Protein AF-A0A7J4P398-F1 (afdb_monomer)

Solvent-accessible surface area (backbone atoms only — not comparable to full-atom values): 5379 Å² total; per-residue (Å²): 135,83,78,81,73,51,69,67,60,55,50,51,51,51,51,52,52,52,51,51,51,52,52,51,51,50,52,52,51,59,59,51,53,48,72,64,87,62,83,55,66,87,77,48,58,49,69,52,63,65,79,94,44,78,45,70,56,55,84,30,72,66,57,33,54,50,50,47,52,52,52,51,53,50,50,52,52,51,53,52,44,41,75,72,67,55,75,80,131

Mean predicted aligned error: 12.36 Å

Structure (mmCIF, N/CA/C/O backbone):
data_AF-A0A7J4P398-F1
#
_entry.id   AF-A0A7J4P398-F1
#
loop_
_atom_site.group_PDB
_atom_site.id
_atom_site.type_symbol
_atom_site.label_atom_id
_atom_site.label_alt_id
_atom_site.label_comp_id
_atom_site.label_asym_id
_atom_site.label_entity_id
_atom_site.label_seq_id
_atom_site.pdbx_PDB_ins_code
_atom_site.Cartn_x
_atom_site.Cartn_y
_atom_site.Cartn_z
_atom_site.occupancy
_atom_site.B_iso_or_equiv
_atom_site.auth_seq_id
_atom_site.auth_comp_id
_atom_site.auth_asym_id
_atom_site.auth_atom_id
_atom_site.pdbx_PDB_model_num
ATOM 1 N N . MET A 1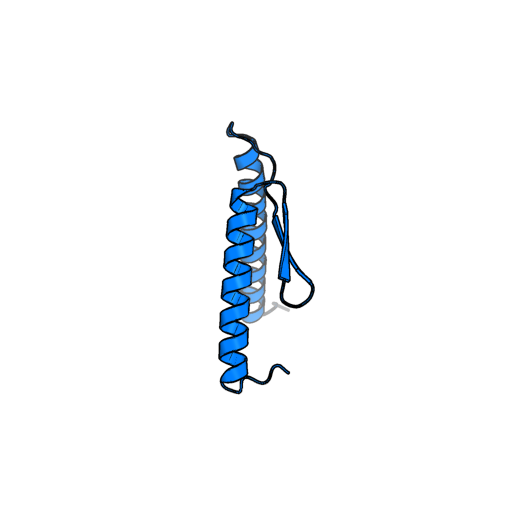 1 ? 36.535 -11.594 28.887 1.00 41.50 1 MET A N 1
ATOM 2 C CA . MET A 1 1 ? 36.065 -11.390 27.500 1.00 41.50 1 MET A CA 1
ATOM 3 C C . MET A 1 1 ? 35.191 -10.148 27.474 1.00 41.50 1 MET A C 1
ATOM 5 O O . MET A 1 1 ? 34.014 -10.232 27.799 1.00 41.50 1 MET A O 1
ATOM 9 N N . VAL A 1 2 ? 35.776 -8.985 27.181 1.00 53.12 2 VAL A N 1
ATOM 10 C CA . VAL A 1 2 ? 34.994 -7.769 26.925 1.00 53.12 2 VAL A CA 1
ATOM 11 C C . VAL A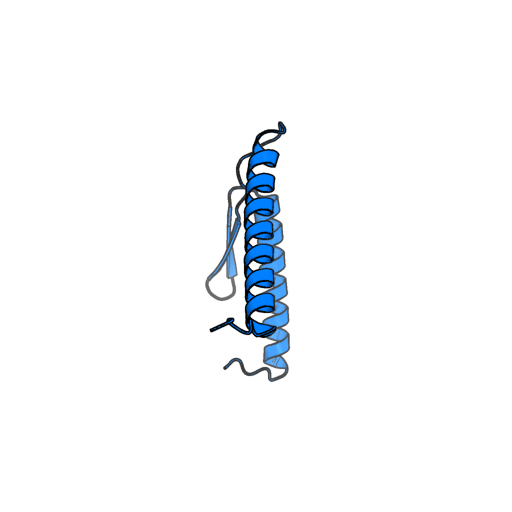 1 2 ? 34.443 -7.908 25.509 1.00 53.12 2 VAL A C 1
ATOM 13 O O . VAL A 1 2 ? 35.191 -8.174 24.572 1.00 53.12 2 VAL A O 1
ATOM 16 N N . LYS A 1 3 ? 33.118 -7.874 25.380 1.00 60.25 3 LYS A N 1
ATOM 17 C CA . LYS A 1 3 ? 32.416 -8.025 24.107 1.00 60.25 3 LYS A CA 1
ATOM 18 C C . LYS A 1 3 ? 32.581 -6.707 23.355 1.00 60.25 3 LYS A C 1
ATOM 20 O O . LYS A 1 3 ? 31.846 -5.769 23.642 1.00 60.25 3 LYS A O 1
ATOM 25 N N . GLU A 1 4 ? 33.554 -6.633 22.448 1.00 64.75 4 GLU A N 1
ATOM 26 C CA . GLU A 1 4 ? 33.658 -5.534 21.481 1.00 64.75 4 GLU A CA 1
ATOM 27 C C . GLU A 1 4 ? 32.335 -5.473 20.716 1.00 64.75 4 GLU A C 1
ATOM 29 O O . GLU A 1 4 ? 32.022 -6.319 19.871 1.00 64.75 4 GLU A O 1
ATOM 34 N N . MET A 1 5 ? 31.477 -4.538 21.114 1.00 66.06 5 MET A N 1
ATOM 35 C CA . MET A 1 5 ? 30.154 -4.398 20.539 1.00 66.06 5 MET A CA 1
ATOM 36 C C . MET A 1 5 ? 30.359 -3.740 19.180 1.00 66.06 5 MET A C 1
ATOM 38 O O . MET A 1 5 ? 30.573 -2.535 19.094 1.00 66.06 5 MET A O 1
ATOM 42 N N . SER A 1 6 ? 30.371 -4.554 18.120 1.00 83.44 6 SER A N 1
ATOM 43 C CA . SER A 1 6 ? 30.492 -4.060 16.748 1.00 83.44 6 SER A CA 1
ATOM 44 C C . SER A 1 6 ? 29.499 -2.916 16.538 1.00 83.44 6 SER A C 1
ATOM 46 O O . SER A 1 6 ? 28.321 -3.063 16.875 1.00 83.44 6 SER A O 1
ATOM 48 N N . LEU A 1 7 ? 29.957 -1.791 15.975 1.00 85.50 7 LEU A N 1
ATOM 49 C CA . LEU A 1 7 ? 29.109 -0.633 15.657 1.00 85.50 7 LEU A CA 1
ATOM 50 C C . LEU A 1 7 ? 27.838 -1.038 14.894 1.00 85.50 7 LEU A C 1
ATOM 52 O O . LEU A 1 7 ? 26.784 -0.433 15.076 1.00 85.50 7 LEU A O 1
ATOM 56 N N . VAL A 1 8 ? 27.915 -2.109 14.101 1.00 87.75 8 VAL A N 1
ATOM 57 C CA . VAL A 1 8 ? 26.774 -2.697 13.390 1.00 87.75 8 VAL A CA 1
ATOM 58 C C . VAL A 1 8 ? 25.691 -3.188 14.360 1.00 87.75 8 VAL A C 1
ATOM 60 O O . VAL A 1 8 ? 24.512 -2.918 14.153 1.00 87.75 8 VAL A O 1
ATOM 63 N N . SER A 1 9 ? 26.070 -3.855 15.454 1.00 88.12 9 SER A N 1
ATOM 64 C CA . SER A 1 9 ? 25.130 -4.337 16.475 1.00 88.12 9 SER A CA 1
ATOM 65 C C . SER A 1 9 ? 24.432 -3.188 17.202 1.00 88.12 9 SER A C 1
ATOM 67 O O . SER A 1 9 ? 23.249 -3.298 17.518 1.00 88.12 9 SER A O 1
ATOM 69 N N . ILE A 1 10 ? 25.149 -2.090 17.457 1.00 91.50 10 ILE A N 1
ATOM 70 C CA . ILE A 1 10 ? 24.577 -0.881 18.064 1.00 91.50 10 ILE A CA 1
ATOM 71 C C . ILE A 1 10 ? 23.605 -0.220 17.078 1.00 91.50 10 ILE A C 1
ATOM 73 O O . ILE A 1 10 ? 22.488 0.119 17.459 1.00 91.50 10 ILE A O 1
ATOM 77 N N . GLY A 1 11 ? 23.978 -0.114 15.799 1.00 92.00 11 GLY A N 1
ATOM 78 C CA . GLY A 1 11 ? 23.109 0.423 14.750 1.00 92.00 11 GLY A CA 1
ATOM 79 C C . GLY A 1 11 ? 21.794 -0.349 14.605 1.00 92.00 11 GLY A C 1
ATOM 80 O O . GLY A 1 11 ? 20.727 0.261 14.558 1.00 92.00 11 GLY A O 1
ATOM 81 N N . ILE A 1 12 ? 21.844 -1.685 14.621 1.00 94.25 12 ILE A N 1
ATOM 82 C CA . ILE A 1 12 ? 20.637 -2.528 14.581 1.00 94.25 12 ILE A CA 1
ATOM 83 C C . ILE A 1 12 ? 19.749 -2.264 15.802 1.00 94.25 12 ILE A C 1
ATOM 85 O O . ILE A 1 12 ? 18.541 -2.086 15.648 1.00 94.25 12 ILE A O 1
ATOM 89 N N . ALA A 1 13 ? 20.328 -2.187 17.005 1.00 94.56 13 ALA A N 1
ATOM 90 C CA . ALA A 1 13 ? 19.564 -1.900 18.217 1.00 94.56 13 ALA A CA 1
ATOM 91 C C . ALA A 1 13 ? 18.847 -0.539 18.136 1.00 94.56 13 ALA A C 1
ATOM 93 O O . ALA A 1 13 ? 17.670 -0.446 18.482 1.00 94.56 13 ALA A O 1
ATOM 94 N N . VAL A 1 14 ? 19.514 0.493 17.608 1.00 96.25 14 VAL A N 1
ATOM 95 C CA . VAL A 1 14 ? 18.920 1.825 17.401 1.00 96.25 14 VAL A CA 1
ATOM 96 C C . VAL A 1 14 ? 17.758 1.775 16.406 1.00 96.25 14 VAL A C 1
ATOM 98 O O . VAL A 1 14 ? 16.710 2.361 16.676 1.00 96.25 14 VAL A O 1
ATOM 101 N N . ILE A 1 15 ? 17.895 1.045 15.294 1.00 97.12 15 ILE A N 1
ATOM 102 C CA . ILE A 1 15 ? 16.814 0.877 14.307 1.00 97.12 15 ILE A CA 1
ATOM 103 C C . ILE A 1 15 ? 15.601 0.196 14.943 1.00 97.12 15 ILE A C 1
AT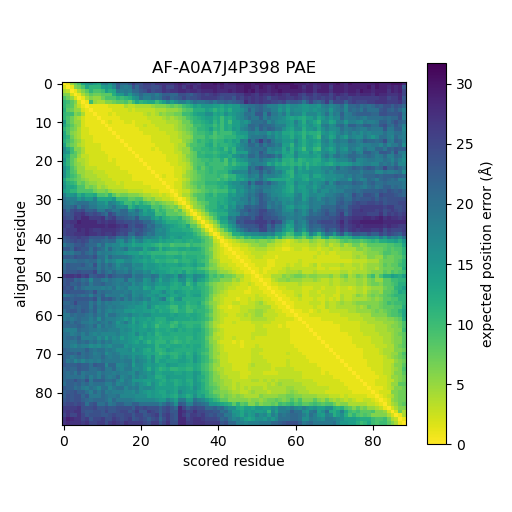OM 105 O O . ILE A 1 15 ? 14.476 0.659 14.765 1.00 97.12 15 ILE A O 1
ATOM 109 N N . VAL A 1 16 ? 15.815 -0.876 15.710 1.00 97.06 16 VAL A N 1
ATOM 110 C CA . VAL A 1 16 ? 14.730 -1.618 16.370 1.00 97.06 16 VAL A CA 1
ATOM 111 C C . VAL A 1 16 ? 13.999 -0.737 17.384 1.00 97.06 16 VAL A C 1
ATOM 113 O O . VAL A 1 16 ? 12.769 -0.714 17.397 1.00 97.06 16 VAL A O 1
ATOM 116 N N . ILE A 1 17 ? 14.732 0.031 18.193 1.00 97.19 17 ILE A N 1
ATOM 117 C CA . ILE A 1 17 ? 14.144 0.970 19.159 1.00 97.19 17 ILE A CA 1
ATOM 118 C C . ILE A 1 17 ? 13.368 2.076 18.433 1.00 97.19 17 ILE A C 1
ATOM 120 O O . ILE A 1 17 ? 12.238 2.384 18.811 1.00 97.19 17 ILE A O 1
ATOM 124 N N . GLY A 1 18 ? 13.936 2.645 17.367 1.00 96.69 18 GLY A N 1
ATOM 125 C CA . GLY A 1 18 ? 13.273 3.662 16.551 1.00 96.69 18 GLY A CA 1
ATOM 126 C C . GLY A 1 18 ? 11.979 3.146 15.921 1.00 96.69 18 GLY A C 1
ATOM 127 O O . GLY A 1 18 ? 10.946 3.806 15.998 1.00 96.69 18 GLY A O 1
ATOM 128 N N . PHE A 1 19 ? 12.001 1.932 15.370 1.00 96.62 19 PHE A N 1
ATOM 129 C CA . PHE A 1 19 ? 10.812 1.286 14.823 1.00 96.62 19 PHE A CA 1
ATOM 130 C C . PHE A 1 19 ? 9.747 1.045 15.902 1.00 96.62 19 PHE A C 1
ATOM 132 O O . PHE A 1 19 ? 8.581 1.382 15.699 1.00 96.62 19 PHE A O 1
ATOM 139 N N . ALA A 1 20 ? 10.140 0.542 17.076 1.00 95.94 20 ALA A N 1
ATOM 140 C CA . ALA A 1 20 ? 9.226 0.344 18.199 1.00 95.94 20 ALA A CA 1
ATOM 141 C C . ALA A 1 20 ? 8.565 1.660 18.645 1.00 95.94 20 ALA A C 1
ATOM 143 O O . ALA A 1 20 ? 7.359 1.688 18.885 1.00 95.94 20 ALA A O 1
ATOM 144 N N . LEU A 1 21 ? 9.318 2.765 18.690 1.00 95.56 21 LEU A N 1
ATOM 145 C CA . LEU A 1 21 ? 8.783 4.094 19.002 1.00 95.56 21 LEU A CA 1
ATOM 146 C C . LEU A 1 21 ? 7.752 4.566 17.969 1.00 95.56 21 LEU A C 1
ATOM 148 O O . LEU A 1 21 ? 6.716 5.101 18.359 1.00 95.56 21 LEU A O 1
ATOM 152 N N . VAL A 1 22 ? 7.987 4.337 16.673 1.00 95.31 22 VAL A N 1
ATOM 153 C CA . VAL A 1 22 ? 7.013 4.660 15.613 1.00 95.31 22 VAL A CA 1
ATOM 154 C C . VAL A 1 22 ? 5.729 3.846 15.789 1.00 95.31 22 VAL A C 1
ATOM 156 O O . VAL A 1 22 ? 4.630 4.399 15.717 1.00 95.31 22 VAL A O 1
ATOM 159 N N . VAL A 1 23 ? 5.840 2.548 16.080 1.00 92.81 23 VAL A N 1
ATOM 160 C CA . VAL A 1 23 ? 4.676 1.680 16.322 1.00 92.81 23 VAL A CA 1
ATOM 161 C C . VAL A 1 23 ? 3.891 2.140 17.554 1.00 92.81 23 VAL A C 1
ATOM 163 O O . VAL A 1 23 ? 2.677 2.305 17.490 1.00 92.81 23 VAL A O 1
ATOM 166 N N . ILE A 1 24 ? 4.564 2.424 18.670 1.00 92.06 24 ILE A N 1
ATOM 167 C CA . ILE A 1 24 ? 3.900 2.912 19.887 1.00 92.06 24 ILE A CA 1
ATOM 168 C C . ILE A 1 24 ? 3.250 4.280 19.638 1.00 92.06 24 ILE A C 1
ATOM 170 O O . ILE A 1 24 ? 2.096 4.491 20.008 1.00 92.06 24 ILE A O 1
ATOM 174 N N . GLY A 1 25 ? 3.954 5.199 18.974 1.00 86.19 25 GLY A N 1
ATOM 175 C CA . GLY A 1 25 ? 3.446 6.533 18.657 1.00 86.19 25 GLY A CA 1
ATOM 176 C C . GLY A 1 25 ? 2.201 6.493 17.772 1.00 86.19 25 GLY A C 1
ATOM 177 O O . GLY A 1 25 ? 1.228 7.189 18.050 1.00 86.19 25 GLY A O 1
ATOM 178 N N . THR A 1 26 ? 2.189 5.632 16.754 1.00 84.25 26 THR A N 1
ATOM 179 C CA . THR A 1 26 ? 1.024 5.453 15.872 1.00 84.25 26 THR A CA 1
ATOM 180 C C . THR A 1 26 ? -0.167 4.833 16.603 1.00 84.25 26 THR A C 1
ATOM 182 O O . THR A 1 26 ? -1.286 5.321 16.445 1.00 84.25 26 THR A O 1
ATOM 185 N N . LEU A 1 27 ? 0.053 3.841 17.472 1.00 81.50 27 LEU A N 1
ATOM 186 C CA . LEU A 1 27 ? -1.005 3.236 18.293 1.00 81.50 27 LEU A CA 1
ATOM 187 C C . LEU A 1 27 ? -1.604 4.226 19.304 1.00 81.50 27 LEU A C 1
ATOM 189 O O . LEU A 1 27 ? -2.825 4.307 19.445 1.00 81.50 27 LEU A O 1
ATOM 193 N N . LEU A 1 28 ? -0.769 5.018 19.981 1.00 84.19 28 LEU A N 1
ATOM 194 C CA . LEU A 1 28 ? -1.229 6.055 20.910 1.00 84.19 28 LEU A CA 1
ATOM 195 C C . LEU A 1 28 ? -1.958 7.193 20.182 1.00 84.19 28 LEU A C 1
ATOM 197 O O . LEU A 1 28 ? -2.952 7.718 20.690 1.00 84.19 28 LEU A O 1
ATOM 201 N N . HIS A 1 29 ? -1.513 7.563 18.980 1.00 75.50 29 HIS A N 1
ATOM 202 C CA . HIS A 1 29 ? -2.196 8.562 18.160 1.00 75.50 29 HIS A CA 1
ATOM 203 C C . HIS A 1 29 ? -3.564 8.054 17.682 1.00 75.50 29 HIS A C 1
ATOM 205 O O . HIS A 1 29 ? -4.556 8.774 17.782 1.00 75.50 29 HIS A O 1
ATOM 211 N N . ALA A 1 30 ? -3.649 6.787 17.270 1.00 68.06 30 ALA A N 1
ATOM 212 C CA . ALA A 1 30 ? -4.911 6.143 16.916 1.00 68.06 30 ALA A CA 1
ATOM 213 C C . ALA A 1 30 ? -5.887 6.079 18.109 1.00 68.06 30 ALA A C 1
ATOM 215 O O . ALA A 1 30 ? -7.064 6.399 17.959 1.00 68.06 30 ALA A O 1
ATOM 216 N N . GLY A 1 31 ? -5.404 5.742 19.311 1.00 63.59 31 GLY A N 1
ATOM 217 C CA . GLY A 1 31 ? -6.233 5.681 20.521 1.00 63.59 31 GLY A CA 1
ATOM 218 C C . GLY A 1 31 ? -6.637 7.047 21.096 1.00 63.59 31 GLY A C 1
ATOM 219 O O . GLY A 1 31 ? -7.695 7.170 21.714 1.00 63.59 31 GLY A O 1
ATOM 220 N N . SER A 1 32 ? -5.827 8.092 20.900 1.00 59.72 32 SER A N 1
ATOM 221 C CA . SER A 1 32 ? -6.127 9.451 21.386 1.00 59.72 32 SER A CA 1
ATOM 222 C C . SER A 1 32 ? -7.105 10.210 20.482 1.00 59.72 32 SER A C 1
ATOM 224 O O . SER A 1 32 ? -7.959 10.930 21.001 1.00 59.72 32 SER A O 1
ATOM 226 N N . GLN A 1 33 ? -7.081 9.969 19.165 1.00 54.66 33 GLN A N 1
ATOM 227 C CA . GLN A 1 33 ? -8.104 10.441 18.217 1.00 54.66 33 GLN A CA 1
ATOM 228 C C . GLN A 1 33 ? -9.513 9.931 18.580 1.00 54.66 33 GLN A C 1
ATOM 230 O O . GLN A 1 33 ? -10.496 10.640 18.386 1.00 54.66 33 GLN A O 1
ATOM 235 N N . GLN A 1 34 ? -9.621 8.754 19.206 1.00 51.72 34 GLN A N 1
ATOM 236 C CA . GLN A 1 34 ? -10.898 8.193 19.660 1.00 51.72 34 GLN A CA 1
ATOM 237 C C . GLN A 1 34 ? -11.513 8.945 20.859 1.00 51.72 34 GLN A C 1
ATOM 239 O O . GLN A 1 34 ? -12.727 8.898 21.053 1.00 51.72 34 GLN A O 1
ATOM 244 N N . LYS A 1 35 ? -10.712 9.656 21.670 1.00 53.03 35 LYS A N 1
ATOM 245 C CA . LYS A 1 35 ? -11.196 10.391 22.858 1.00 53.03 35 LYS A CA 1
ATOM 246 C C . LYS A 1 35 ? -11.641 11.829 22.564 1.00 53.03 35 LYS A C 1
ATOM 248 O O . LYS A 1 35 ? -12.350 12.412 23.379 1.00 53.03 35 LYS A O 1
ATOM 253 N N . ALA A 1 36 ? -11.275 12.394 21.414 1.00 51.03 36 ALA A N 1
ATOM 254 C CA . ALA A 1 36 ? -11.586 13.771 21.033 1.0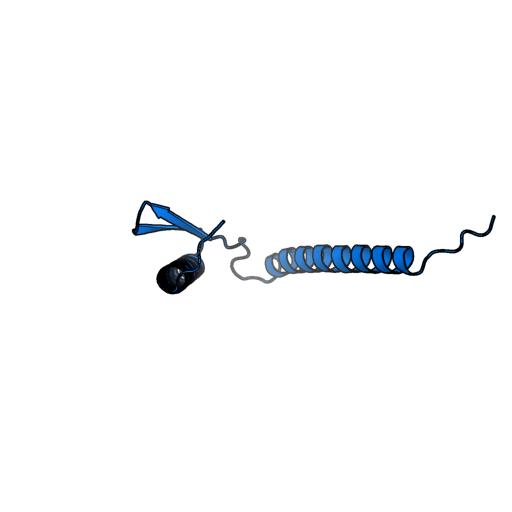0 51.03 36 ALA A CA 1
ATOM 255 C C . ALA A 1 36 ? -12.828 13.869 20.117 1.00 51.03 36 ALA A C 1
ATOM 257 O O . ALA A 1 36 ? -12.764 14.356 18.998 1.00 51.03 36 ALA A O 1
ATOM 258 N N . GLY A 1 37 ? -13.984 13.412 20.603 1.00 49.66 37 GLY A N 1
ATOM 259 C CA . GLY A 1 37 ? -15.274 14.082 20.365 1.00 49.66 37 GLY A CA 1
ATOM 260 C C . GLY A 1 37 ? -15.854 14.264 18.949 1.00 49.66 37 GLY A C 1
ATOM 261 O O . GLY A 1 37 ? -16.776 15.065 18.831 1.00 49.66 37 GLY A O 1
ATOM 262 N N . LYS A 1 38 ? -15.413 13.560 17.899 1.00 51.56 38 LYS A N 1
ATOM 263 C CA . LYS A 1 38 ? -16.133 13.471 16.606 1.00 51.56 38 LYS A CA 1
ATOM 264 C C . LYS A 1 38 ? -15.899 12.100 15.970 1.00 51.56 38 LYS A C 1
ATOM 266 O O . LYS A 1 38 ? -14.775 11.806 15.590 1.00 51.56 38 LYS A O 1
ATOM 271 N N . ASP A 1 39 ? -16.942 11.275 15.872 1.00 55.00 39 ASP A N 1
ATOM 272 C CA . ASP A 1 39 ? -16.999 10.064 15.032 1.00 55.00 39 ASP A CA 1
ATOM 273 C C . ASP A 1 39 ? -15.732 9.182 15.048 1.00 55.00 39 ASP A C 1
ATOM 275 O O . ASP A 1 39 ? -15.166 8.844 14.010 1.00 55.00 39 ASP A O 1
ATOM 279 N N . GLY A 1 40 ? -15.275 8.800 16.247 1.00 54.88 40 GLY A N 1
ATOM 280 C CA . GLY A 1 40 ? -14.043 8.033 16.491 1.00 54.88 40 GLY A CA 1
ATOM 281 C C . GLY A 1 40 ? -14.052 6.569 16.024 1.00 54.88 40 GLY A C 1
ATOM 282 O O . GLY A 1 40 ? -13.266 5.768 16.525 1.00 54.88 40 GLY A O 1
ATOM 283 N N . SER A 1 41 ? -14.936 6.182 15.100 1.00 67.00 41 SER A N 1
ATOM 284 C CA . SER A 1 41 ? -14.851 4.879 14.439 1.00 67.00 41 SER A CA 1
ATOM 285 C C . SER A 1 41 ? -13.709 4.904 13.426 1.00 67.00 41 SER A C 1
ATOM 287 O O . SER A 1 41 ? -13.707 5.746 12.527 1.00 67.00 41 SER A O 1
ATOM 289 N N . ALA A 1 42 ? -12.758 3.973 13.544 1.00 72.31 42 ALA A N 1
ATOM 290 C CA . ALA A 1 42 ? -11.695 3.803 12.558 1.00 72.31 42 ALA A CA 1
ATOM 291 C C . ALA A 1 42 ? -12.293 3.717 11.142 1.00 72.31 42 ALA A C 1
ATOM 293 O O . ALA A 1 42 ? -13.135 2.860 10.857 1.00 72.31 42 ALA A O 1
ATOM 294 N N . LYS A 1 43 ? -11.888 4.639 10.266 1.00 84.19 43 LYS A N 1
ATOM 295 C CA . LYS A 1 43 ? -12.357 4.690 8.880 1.00 84.19 43 LYS A CA 1
ATOM 296 C C . LYS A 1 43 ? -11.546 3.707 8.044 1.00 84.19 43 LYS A C 1
ATOM 298 O O . LYS A 1 43 ? -10.319 3.731 8.0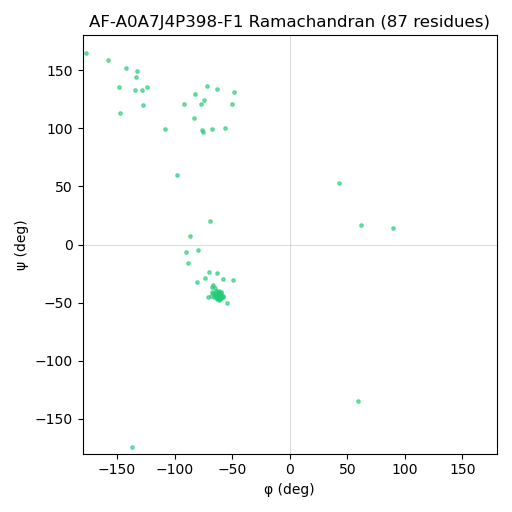84 1.00 84.19 43 LYS A O 1
ATOM 303 N N . PHE A 1 44 ? -12.225 2.857 7.286 1.00 85.25 44 PHE A N 1
ATOM 304 C CA . PHE A 1 44 ? -11.614 1.899 6.377 1.00 85.25 44 PHE A CA 1
ATOM 305 C C . PHE A 1 44 ? -12.293 1.943 5.009 1.00 85.25 44 PHE A C 1
ATOM 307 O O . PHE A 1 44 ? -13.484 2.233 4.873 1.00 85.25 44 PHE A O 1
ATOM 314 N N . SER A 1 45 ? -11.504 1.642 3.988 1.00 91.06 45 SER A N 1
ATOM 315 C CA . SER A 1 45 ? -11.916 1.582 2.594 1.00 91.06 45 SER A CA 1
ATOM 316 C C . SER A 1 45 ? -11.076 0.522 1.896 1.00 91.06 45 SER A C 1
ATOM 318 O O . SER A 1 45 ? -9.862 0.457 2.098 1.00 91.06 45 SER A O 1
ATOM 320 N N . PHE A 1 46 ? -11.726 -0.308 1.093 1.00 90.62 46 PHE A N 1
ATOM 321 C CA . PHE A 1 46 ? -11.109 -1.304 0.236 1.00 90.62 46 PHE A CA 1
ATOM 322 C C . PHE A 1 46 ? -11.554 -1.062 -1.202 1.00 90.62 46 PHE A C 1
ATOM 324 O O . PHE A 1 46 ? -12.739 -0.848 -1.462 1.00 90.62 46 PHE A O 1
ATOM 331 N N . VAL A 1 47 ? -10.610 -1.123 -2.139 1.00 95.12 47 VAL A N 1
ATOM 332 C CA . VAL A 1 47 ? -10.871 -1.004 -3.575 1.00 95.12 47 VAL A CA 1
ATOM 333 C C . VAL A 1 47 ? -10.090 -2.090 -4.301 1.00 95.12 47 VAL A C 1
ATOM 335 O O . VAL A 1 47 ? -8.906 -2.292 -4.044 1.00 95.12 47 VAL A O 1
ATOM 338 N N . GLY A 1 48 ? -10.763 -2.776 -5.214 1.00 92.31 48 GLY A N 1
ATOM 339 C CA . GLY A 1 48 ? -10.200 -3.765 -6.117 1.00 92.31 48 GLY A CA 1
ATOM 340 C C . GLY A 1 48 ? -10.756 -3.596 -7.527 1.00 92.31 48 GLY A C 1
ATOM 341 O O . GLY A 1 48 ? -11.498 -2.659 -7.821 1.00 92.31 48 GLY A O 1
ATOM 342 N N . PHE A 1 49 ? -10.395 -4.524 -8.404 1.00 92.94 49 PHE A N 1
ATOM 343 C CA . PHE A 1 49 ? -10.834 -4.530 -9.795 1.00 92.94 49 PHE A CA 1
ATOM 344 C C . PHE A 1 49 ? -11.424 -5.895 -10.144 1.00 92.94 49 PHE A C 1
ATOM 346 O O . PHE A 1 49 ? -10.828 -6.928 -9.837 1.00 92.94 49 PHE A O 1
ATOM 353 N N . ILE A 1 50 ? -12.586 -5.900 -10.796 1.00 90.75 50 ILE A N 1
ATOM 354 C CA . ILE A 1 50 ? -13.153 -7.084 -11.449 1.00 90.75 50 ILE A CA 1
ATOM 355 C C . ILE A 1 50 ? -13.021 -6.841 -12.951 1.00 90.75 50 ILE A C 1
ATOM 357 O O . ILE A 1 50 ? -13.779 -6.073 -13.547 1.00 90.75 50 ILE A O 1
ATOM 361 N N . GLY A 1 51 ? -11.995 -7.437 -13.557 1.00 86.56 51 GLY A N 1
ATOM 362 C CA . GLY A 1 51 ? -11.579 -7.047 -14.904 1.00 86.56 51 GLY A CA 1
ATOM 363 C C . GLY A 1 51 ? -11.193 -5.557 -14.942 1.00 86.56 51 GLY A C 1
ATOM 364 O O . GLY A 1 51 ? -10.494 -5.101 -14.041 1.00 86.56 51 GLY A O 1
ATOM 365 N N . PRO A 1 52 ? -11.635 -4.773 -15.943 1.00 84.12 52 PRO A N 1
ATOM 366 C CA . PRO A 1 52 ? -11.325 -3.344 -16.025 1.00 84.12 52 PRO A CA 1
ATOM 367 C C . PRO A 1 52 ? -12.208 -2.463 -15.121 1.00 84.12 52 PRO A C 1
ATOM 369 O O . PRO A 1 52 ? -12.005 -1.251 -15.075 1.00 84.12 52 PRO A O 1
ATOM 372 N N . PHE A 1 53 ? -13.204 -3.029 -14.430 1.00 91.69 53 PHE A N 1
ATOM 373 C CA . PHE A 1 53 ? -14.154 -2.256 -13.631 1.00 91.69 53 PHE A CA 1
ATOM 374 C C . PHE A 1 53 ? -13.676 -2.128 -12.173 1.00 91.69 53 PHE A C 1
ATOM 376 O O . PHE A 1 53 ? -13.503 -3.1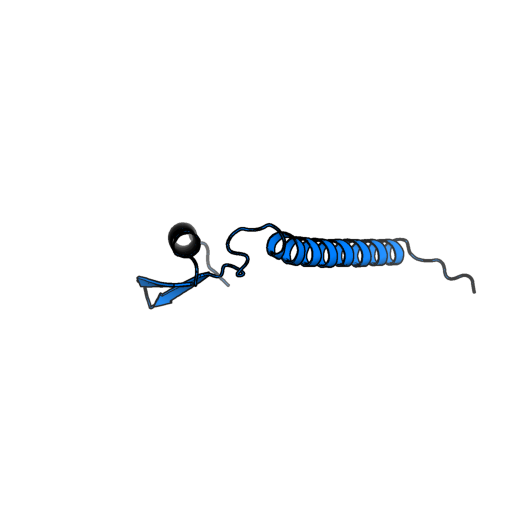54 -11.504 1.00 91.69 53 PHE A O 1
ATOM 383 N N . PRO A 1 54 ? -13.473 -0.899 -11.652 1.00 90.12 54 PRO A N 1
ATOM 384 C CA . PRO A 1 54 ? -13.132 -0.689 -10.249 1.00 90.12 54 PRO A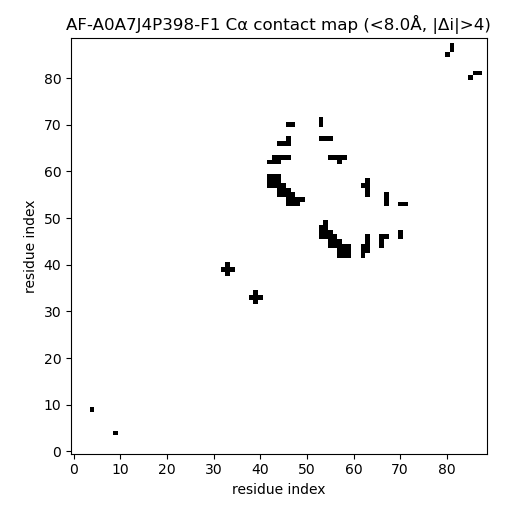 CA 1
ATOM 385 C C . PRO A 1 54 ? -14.347 -0.958 -9.354 1.00 90.12 54 PRO A C 1
ATOM 387 O O . PRO A 1 54 ? -15.460 -0.512 -9.637 1.00 90.12 54 PRO A O 1
ATOM 390 N N . PHE A 1 55 ? -14.125 -1.653 -8.244 1.00 93.19 55 PHE A N 1
ATOM 391 C CA . PHE A 1 55 ? -15.129 -1.938 -7.224 1.00 93.19 55 PHE A CA 1
ATOM 392 C C . PHE A 1 55 ? -14.554 -1.655 -5.837 1.00 93.19 55 PHE A C 1
ATOM 394 O O . PHE A 1 55 ? -13.379 -1.909 -5.593 1.00 93.19 55 PHE A O 1
ATOM 401 N N . GLY A 1 56 ? -15.362 -1.157 -4.903 1.00 91.88 56 GLY A N 1
ATOM 402 C CA . GLY A 1 56 ? -14.886 -0.893 -3.551 1.00 91.88 56 GLY A CA 1
ATOM 403 C C . GLY A 1 56 ? -15.992 -0.843 -2.511 1.00 91.88 56 GLY A C 1
ATOM 404 O O . GLY A 1 56 ? -17.155 -0.603 -2.831 1.00 91.88 56 GLY A O 1
ATOM 405 N N . PHE A 1 57 ? -15.610 -1.050 -1.254 1.00 93.06 57 PHE A N 1
ATOM 406 C CA . PHE A 1 57 ? -16.483 -0.946 -0.089 1.00 93.06 57 PHE A CA 1
ATOM 407 C C . PHE A 1 57 ? -15.733 -0.327 1.095 1.00 93.06 57 PHE A C 1
ATOM 409 O O . PHE A 1 57 ? -14.516 -0.439 1.211 1.00 93.06 57 PHE A O 1
ATOM 416 N N . GLY A 1 58 ? -16.453 0.350 1.984 1.00 89.81 58 GLY A N 1
ATOM 417 C CA . GLY A 1 58 ? -15.863 1.042 3.127 1.00 89.81 58 GLY A CA 1
ATOM 418 C C . GLY A 1 58 ? -16.928 1.674 4.010 1.00 89.81 58 GLY A C 1
ATOM 419 O O . GLY A 1 58 ? -18.083 1.804 3.600 1.00 89.81 58 GLY A O 1
ATOM 420 N N . ASN A 1 59 ? -16.545 2.061 5.224 1.00 87.19 59 ASN A N 1
ATOM 421 C CA . ASN A 1 59 ? -17.450 2.711 6.177 1.00 87.19 59 ASN A CA 1
ATOM 422 C C . ASN A 1 59 ? -17.460 4.246 6.063 1.00 87.19 5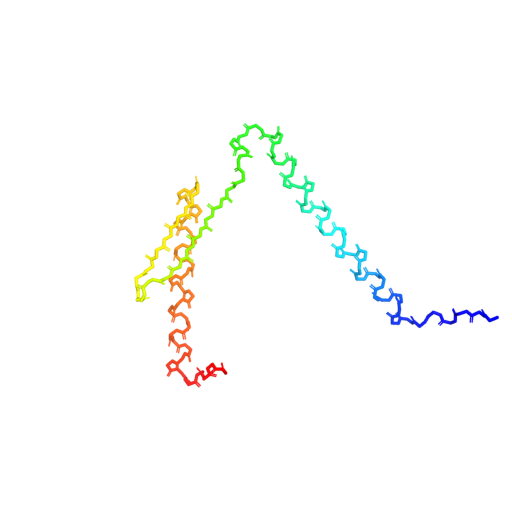9 ASN A C 1
ATOM 424 O O . ASN A 1 59 ? -18.286 4.897 6.696 1.00 87.19 59 ASN A O 1
ATOM 428 N N . ASP A 1 60 ? -16.585 4.821 5.236 1.00 89.62 60 ASP A N 1
ATOM 429 C CA . ASP A 1 60 ? -16.526 6.254 4.969 1.00 89.62 60 ASP A CA 1
ATOM 430 C C . ASP A 1 60 ? -16.557 6.521 3.459 1.00 89.62 60 ASP A C 1
ATOM 432 O O . ASP A 1 60 ? -15.693 6.070 2.706 1.00 89.62 60 ASP A O 1
ATOM 436 N N . LYS A 1 61 ? -17.576 7.264 3.005 1.00 89.00 61 LYS A N 1
ATOM 437 C CA . LYS A 1 61 ? -17.793 7.549 1.576 1.00 89.00 61 LYS A CA 1
ATOM 438 C C . LYS A 1 61 ? -16.692 8.419 0.973 1.00 89.00 61 LYS A C 1
ATOM 440 O O . LYS A 1 61 ? -16.363 8.252 -0.202 1.00 89.00 61 LYS A O 1
ATOM 445 N N . GLN A 1 62 ? -16.135 9.350 1.746 1.00 91.06 62 GLN A N 1
ATOM 446 C CA . GLN A 1 62 ? -15.077 10.237 1.272 1.00 91.06 62 GLN A CA 1
ATOM 447 C C . GLN A 1 62 ? -13.776 9.449 1.101 1.00 91.06 62 GLN A C 1
ATOM 449 O O . GLN A 1 62 ? -13.143 9.542 0.052 1.00 91.06 62 GLN A O 1
ATOM 454 N N . LEU A 1 63 ? -13.429 8.613 2.081 1.00 91.88 63 LEU A N 1
ATOM 455 C CA . LEU A 1 63 ? -12.291 7.707 2.023 1.00 91.88 63 LEU A CA 1
ATOM 456 C C . LEU A 1 63 ? -12.439 6.734 0.852 1.00 91.88 63 LEU A C 1
ATOM 458 O O . LEU A 1 63 ? -11.509 6.614 0.066 1.00 91.88 63 LEU A O 1
ATOM 462 N N . LEU A 1 64 ? -13.618 6.127 0.672 1.00 93.31 64 LEU A N 1
ATOM 463 C CA . LEU A 1 64 ? -13.921 5.262 -0.470 1.00 93.31 64 LEU A CA 1
ATOM 464 C C . LEU A 1 64 ? -13.672 5.964 -1.808 1.00 93.31 64 LEU A C 1
ATOM 466 O O . LEU A 1 64 ? -12.970 5.435 -2.667 1.00 93.31 64 LEU A O 1
ATOM 470 N N . THR A 1 65 ? -14.212 7.173 -1.968 1.00 93.88 65 THR A N 1
ATOM 471 C CA . THR A 1 65 ? -14.072 7.955 -3.203 1.00 93.88 65 THR A CA 1
ATOM 472 C C . THR A 1 65 ? -12.604 8.264 -3.493 1.00 93.88 65 THR A C 1
ATOM 474 O O . THR A 1 65 ? -12.140 8.063 -4.614 1.00 93.88 65 THR A O 1
ATOM 477 N N . ILE A 1 66 ? -11.847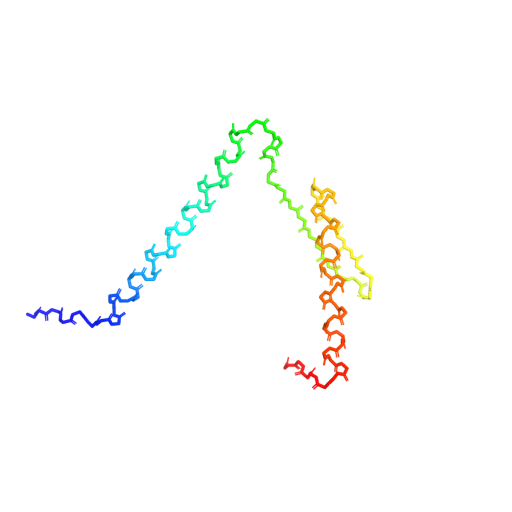 8.688 -2.475 1.00 94.31 66 ILE A N 1
ATOM 478 C CA . ILE A 1 66 ? -10.409 8.950 -2.600 1.00 94.31 66 ILE A CA 1
ATOM 479 C C . ILE A 1 66 ? -9.666 7.671 -2.998 1.00 94.31 66 ILE A C 1
ATOM 481 O O . ILE A 1 66 ? -8.874 7.699 -3.939 1.00 94.31 66 ILE A O 1
ATOM 485 N N . THR A 1 67 ? -9.931 6.542 -2.334 1.00 92.81 67 THR A N 1
ATOM 486 C CA . THR A 1 67 ? -9.262 5.270 -2.641 1.00 92.81 67 THR A CA 1
ATOM 487 C C . THR A 1 67 ? -9.545 4.815 -4.074 1.00 92.81 67 THR A C 1
ATOM 489 O O . THR A 1 67 ? -8.626 4.360 -4.750 1.00 92.81 67 THR A O 1
ATOM 492 N N . VAL A 1 68 ? -10.776 4.982 -4.575 1.00 94.88 68 VAL A N 1
ATOM 493 C CA . VAL A 1 68 ? -11.132 4.634 -5.963 1.00 94.88 68 VAL A CA 1
ATOM 494 C C . VAL A 1 68 ? -10.373 5.505 -6.963 1.00 94.88 68 VAL A C 1
ATOM 496 O O . VAL A 1 68 ? -9.804 4.978 -7.917 1.00 94.88 68 VAL A O 1
ATOM 499 N N . ILE A 1 69 ? -10.301 6.820 -6.735 1.00 95.56 69 ILE A N 1
ATOM 500 C CA . ILE A 1 69 ? -9.558 7.743 -7.609 1.00 95.56 69 ILE A CA 1
ATOM 501 C C . ILE A 1 69 ? -8.073 7.370 -7.650 1.00 95.56 69 ILE A C 1
ATOM 503 O O . ILE A 1 69 ? -7.488 7.286 -8.730 1.00 95.56 69 ILE A O 1
ATOM 507 N N . VAL A 1 70 ? -7.472 7.101 -6.487 1.00 94.50 70 VAL A N 1
ATOM 508 C CA . VAL A 1 70 ? -6.069 6.678 -6.387 1.00 94.50 70 VAL A CA 1
ATOM 509 C C . VAL A 1 70 ? -5.842 5.361 -7.129 1.00 94.50 70 VAL A C 1
ATOM 511 O O . VAL A 1 70 ? -4.884 5.258 -7.890 1.00 94.50 70 VAL A O 1
ATOM 514 N N . ALA A 1 71 ? -6.733 4.380 -6.972 1.00 92.75 71 ALA A N 1
ATOM 515 C CA . ALA A 1 71 ? -6.636 3.093 -7.655 1.00 92.75 71 ALA A CA 1
ATOM 516 C C . ALA A 1 71 ? -6.703 3.239 -9.186 1.00 92.75 71 ALA A C 1
ATOM 518 O O . ALA A 1 71 ? -5.900 2.635 -9.895 1.00 92.75 71 ALA A O 1
ATOM 519 N N . ILE A 1 72 ? -7.611 4.075 -9.702 1.00 94.69 72 ILE A N 1
ATOM 520 C CA . ILE A 1 72 ? -7.724 4.357 -11.142 1.00 94.69 72 ILE A CA 1
ATOM 521 C C . ILE A 1 72 ? -6.474 5.079 -11.654 1.00 94.69 72 ILE A C 1
ATOM 523 O O . ILE A 1 72 ? -5.925 4.693 -12.684 1.00 94.69 72 ILE A O 1
ATOM 527 N N . ALA A 1 73 ? -5.986 6.096 -10.939 1.00 94.62 73 ALA A N 1
ATOM 528 C CA . ALA A 1 73 ? -4.765 6.804 -11.317 1.00 94.62 73 ALA A CA 1
ATOM 529 C C . ALA A 1 73 ? -3.563 5.850 -11.374 1.00 94.62 73 ALA A C 1
ATOM 531 O O . ALA A 1 73 ? -2.802 5.866 -12.341 1.00 94.62 73 ALA A O 1
ATOM 532 N N . PHE A 1 74 ? -3.435 4.969 -10.380 1.00 92.88 74 PHE A N 1
ATOM 533 C CA . PHE A 1 74 ? -2.386 3.958 -10.341 1.00 92.88 74 PHE A CA 1
ATOM 534 C C . PHE A 1 74 ? -2.502 2.980 -11.513 1.00 92.88 74 PHE A C 1
ATOM 536 O O . PHE A 1 74 ? -1.509 2.720 -12.185 1.00 92.88 74 PHE A O 1
ATOM 543 N N . PHE A 1 75 ? -3.713 2.505 -11.820 1.00 91.31 75 PHE A N 1
ATOM 544 C CA . PHE A 1 75 ? -3.978 1.646 -12.975 1.00 91.31 75 PHE A CA 1
ATOM 545 C C . PHE A 1 75 ? -3.560 2.307 -14.298 1.00 91.31 75 PHE A C 1
ATOM 547 O O . PHE A 1 75 ? -2.883 1.679 -15.111 1.00 91.31 75 PHE A O 1
ATOM 554 N N . LEU A 1 76 ? -3.891 3.586 -14.501 1.00 92.88 76 LEU A N 1
ATOM 555 C CA . LEU A 1 76 ? -3.507 4.335 -15.702 1.00 92.88 76 LEU A CA 1
ATOM 556 C C . LEU A 1 76 ? -1.991 4.519 -15.815 1.00 92.88 76 LEU A C 1
ATOM 558 O O . LEU A 1 76 ? -1.432 4.334 -16.896 1.00 92.88 76 LEU A O 1
ATOM 562 N N . VAL A 1 77 ? -1.316 4.842 -14.708 1.00 92.69 77 VAL A N 1
ATOM 563 C CA . VAL A 1 77 ? 0.151 4.936 -14.662 1.00 92.69 77 VAL A CA 1
ATOM 564 C C . VAL A 1 77 ? 0.776 3.586 -15.000 1.00 92.69 77 VAL A C 1
ATOM 566 O O . VAL A 1 77 ? 1.678 3.522 -15.831 1.00 92.69 77 VAL A O 1
ATOM 569 N N . MET A 1 78 ? 0.269 2.503 -14.414 1.00 87.62 78 MET A N 1
ATOM 570 C CA . MET A 1 78 ? 0.747 1.147 -14.671 1.00 87.62 78 MET A CA 1
ATOM 571 C C . MET A 1 78 ? 0.580 0.776 -16.148 1.00 87.62 78 MET A C 1
ATOM 573 O O . MET A 1 78 ? 1.529 0.316 -16.776 1.00 87.62 78 MET A O 1
ATOM 577 N N . MET A 1 79 ? -0.595 1.042 -16.727 1.00 88.06 79 MET A N 1
ATOM 578 C CA . MET A 1 79 ? -0.888 0.789 -18.139 1.00 88.06 79 MET A CA 1
ATOM 579 C C . MET A 1 79 ? 0.032 1.601 -19.060 1.00 88.06 79 MET A C 1
ATOM 581 O O . MET A 1 79 ? 0.572 1.067 -20.030 1.00 88.06 79 MET A O 1
ATOM 585 N N . PHE A 1 80 ? 0.270 2.872 -18.734 1.00 90.94 80 PHE A N 1
ATOM 586 C CA . PHE A 1 80 ? 1.204 3.726 -19.462 1.00 90.94 80 PHE A CA 1
ATOM 587 C C . PHE A 1 80 ? 2.643 3.200 -19.388 1.00 90.94 80 PHE A C 1
ATOM 589 O O . PHE A 1 80 ? 3.314 3.093 -20.415 1.00 90.94 80 PHE A O 1
ATOM 596 N N . LEU A 1 81 ? 3.117 2.817 -18.203 1.00 89.06 81 LEU A N 1
ATOM 597 C CA . LEU A 1 81 ? 4.451 2.243 -18.028 1.00 89.06 81 LEU A CA 1
ATOM 598 C C . LEU A 1 81 ? 4.599 0.909 -18.776 1.00 89.06 81 LEU A C 1
ATOM 600 O O . LEU A 1 81 ? 5.613 0.689 -19.437 1.00 89.06 81 LEU A O 1
ATOM 604 N N . PHE A 1 82 ? 3.576 0.053 -18.750 1.00 85.94 82 PHE A N 1
ATOM 605 C CA . PHE A 1 82 ? 3.568 -1.215 -19.483 1.00 85.94 82 PHE A CA 1
ATOM 606 C C . PHE A 1 82 ? 3.623 -0.987 -21.000 1.00 85.94 82 PHE A C 1
ATOM 608 O O . PHE A 1 82 ? 4.384 -1.647 -21.706 1.00 85.94 82 PHE A O 1
ATOM 615 N N . SER A 1 83 ? 2.902 0.025 -21.501 1.00 85.69 83 SER A N 1
ATOM 616 C CA . SER A 1 83 ? 2.950 0.428 -22.915 1.00 85.69 83 SER A CA 1
ATOM 617 C C . SER A 1 83 ? 4.331 0.935 -23.357 1.00 85.69 83 SER A C 1
ATOM 619 O O . SER A 1 83 ? 4.685 0.841 -24.529 1.00 85.69 83 SER A O 1
ATOM 621 N N . ARG A 1 84 ? 5.145 1.424 -22.410 1.00 86.25 84 ARG A N 1
ATOM 622 C CA . ARG A 1 84 ? 6.529 1.881 -22.620 1.00 86.25 84 ARG A CA 1
ATOM 623 C C . ARG A 1 84 ? 7.559 0.746 -22.522 1.00 86.25 84 ARG A C 1
ATOM 625 O O . ARG A 1 84 ? 8.755 1.018 -22.553 1.00 86.25 84 ARG A O 1
ATOM 632 N N . GLY A 1 85 ? 7.118 -0.509 -22.418 1.00 82.81 85 GLY A N 1
ATOM 633 C CA . GLY A 1 85 ? 8.000 -1.676 -22.365 1.00 82.81 85 GLY A CA 1
ATOM 634 C C . GLY A 1 85 ? 8.440 -2.078 -20.957 1.00 82.81 85 GLY A C 1
ATOM 635 O O . GLY A 1 85 ? 9.362 -2.884 -20.830 1.00 82.81 85 GLY A O 1
ATOM 636 N N . LEU A 1 86 ? 7.797 -1.563 -19.900 1.00 77.00 86 LEU A N 1
ATOM 637 C CA . LEU A 1 86 ? 7.998 -2.078 -18.546 1.00 77.00 86 LEU A CA 1
ATOM 638 C C . LEU A 1 86 ? 7.419 -3.497 -18.461 1.00 77.00 86 LEU A C 1
ATOM 640 O O . LEU A 1 86 ? 6.214 -3.683 -18.321 1.00 77.00 86 LEU A O 1
ATOM 644 N N . ARG A 1 87 ? 8.286 -4.504 -18.572 1.00 74.44 87 ARG A N 1
ATOM 645 C CA . ARG A 1 87 ? 7.935 -5.914 -18.382 1.00 74.44 87 ARG A CA 1
ATOM 646 C C . ARG A 1 87 ? 7.969 -6.187 -16.883 1.00 74.44 87 ARG A C 1
ATOM 648 O O . ARG A 1 87 ? 9.039 -6.157 -16.282 1.00 74.44 87 ARG A O 1
ATOM 655 N N . TRP A 1 88 ? 6.800 -6.383 -16.284 1.00 69.00 88 TRP A N 1
ATOM 656 C CA . TRP A 1 88 ? 6.720 -6.856 -14.904 1.00 69.00 88 TRP A CA 1
ATOM 657 C C . TRP A 1 88 ? 7.345 -8.265 -14.838 1.00 69.00 88 TRP A C 1
ATOM 659 O O . TRP A 1 88 ? 7.074 -9.049 -15.753 1.00 69.00 88 TRP A O 1
ATOM 669 N N . PRO A 1 89 ? 8.218 -8.567 -13.860 1.00 62.38 89 PRO A N 1
ATOM 670 C CA . PRO A 1 89 ? 8.744 -9.917 -13.668 1.00 62.38 89 PRO A CA 1
ATOM 671 C C . PRO A 1 89 ? 7.651 -10.914 -13.269 1.00 62.38 89 PRO A C 1
ATOM 673 O O . PRO A 1 89 ? 6.651 -10.488 -12.643 1.00 62.38 89 PRO A O 1
#

Foldseek 3Di:
DPPPCPVVNVVVVVVVVVVVCVVVVVVVVLVVCLVPDPDSDDWDKDWDDDDPRIDIDIPDPVVNVVVSVVVVVVVVVVVVVVVVVPDDD

Radius of gyration: 21.65 Å; Cα contacts (8 Å, |Δi|>4): 56; chains: 1; bounding box: 54×26×50 Å

Secondary structure (DSSP, 8-state):
------HHHHHHHHHHHHHHHHHHHHHHHHHHHTTSSS--SPP-EEEEEETTEEEEEES-HHHHHHHHHHHHHHHHHHHHHHHTT----

pLDDT: mean 83.16, std 14.5, range [41.5, 97.19]

Sequence (89 aa):
MVKEMSLVSIGIAVIVIGFALVVIGTLLHAGSQQKAGKDGSAKFSFVGFIGPFPFGFGNDKQLLTITVIVAIAFFLVMMFLFSRGLRWP